Protein AF-X1DL97-F1 (afdb_monomer_lite)

Organism: NCBI:txid412755

pLDDT: mean 76.97, std 14.43, range [38.16, 93.56]

Secondary structure (DSSP, 8-state):
------EEEEBTTS-EEEES-SSTT-BEEEEETTEEEEPPSEEEEBTTSEEEEEEETTEEEEEEES----------S------HHHHHHHHHHHHHHHHHHHHHHHHHHHHHHHHHHHHHHHHHHHHHHSPPPP-----TT-S--------S-TTSPPPHHHHHHHHHHS--

Foldseek 3Di:
DPPQDWDWFAFPVGWIKIWSDQAFFTFIFTDDPHDTAFAQADWTHTPVQKIWGHDDGRGTHHIGHPDPDDDPPPPPPDPPPQDPVNVVVVVVVVVVVVVVVVVVVVVVVVVVVVVVVVVVVVVVVVVVPDPDDDDDPPDPPPPPPPPPPPPVDPPDDDDPVNVVCCVVRVPD

Sequence (172 aa):
VVEVKLEQANLENGTVIEADSFESGNDVFIVSDEEKVPLPVGDYNLEDGRVLVVSEEGVIDSIGEAQEEAPEEEVEQASEFVTVEDFNQAISEIKSLLTSHEEEILKKHETEKAELSATVESLETELADTPAANKINSSPEAKEKNTNMNIISPNRRKSTKDVVYDMIFKNK

Radius of gyration: 44.71 Å; chains: 1; bounding box: 73×62×112 Å

Structure (mmCIF, N/CA/C/O backbone):
data_AF-X1DL97-F1
#
_entry.id   AF-X1DL97-F1
#
loop_
_atom_site.group_PDB
_atom_site.id
_atom_site.type_symbol
_atom_site.label_atom_id
_atom_site.label_alt_id
_atom_site.label_comp_id
_atom_site.label_asym_id
_atom_site.label_entity_id
_atom_site.label_seq_id
_atom_site.pdbx_PDB_ins_code
_atom_site.Cartn_x
_atom_site.Cartn_y
_atom_site.Cartn_z
_atom_site.occupancy
_atom_site.B_iso_or_equiv
_atom_site.auth_seq_id
_atom_site.auth_comp_id
_atom_site.auth_asym_id
_atom_site.auth_atom_id
_atom_site.pdbx_PDB_model_num
ATOM 1 N N . VAL A 1 1 ? -47.971 -3.571 22.407 1.00 39.78 1 VAL A N 1
ATOM 2 C CA . VAL A 1 1 ? -47.256 -2.343 22.010 1.00 39.78 1 VAL A CA 1
ATOM 3 C C . VAL A 1 1 ? -45.962 -2.382 22.780 1.00 39.78 1 VAL A C 1
ATOM 5 O O . VAL A 1 1 ? -46.026 -2.424 24.000 1.00 39.78 1 VAL A O 1
ATOM 8 N N . VAL A 1 2 ? -44.842 -2.575 22.093 1.00 53.34 2 VAL A N 1
ATOM 9 C CA . VAL A 1 2 ? -43.526 -2.527 22.734 1.00 53.34 2 VAL A CA 1
ATOM 10 C C . VAL A 1 2 ? -43.185 -1.044 22.807 1.00 53.34 2 VAL A C 1
ATOM 12 O O . VAL A 1 2 ? -43.131 -0.386 21.773 1.00 53.34 2 VAL A O 1
ATOM 15 N N . GLU A 1 3 ? -43.113 -0.491 24.013 1.00 56.72 3 GLU A N 1
ATOM 16 C CA . GLU A 1 3 ? -42.668 0.885 24.227 1.00 56.72 3 GLU A CA 1
ATOM 17 C C . GLU A 1 3 ? -41.152 0.906 24.024 1.00 56.72 3 GLU A C 1
ATOM 19 O O . GLU A 1 3 ? -40.405 0.487 24.905 1.00 56.72 3 GLU A O 1
ATOM 24 N N . VAL A 1 4 ? -40.711 1.323 22.837 1.00 61.66 4 VAL A N 1
ATOM 25 C CA . VAL A 1 4 ? -39.298 1.614 22.572 1.00 61.66 4 VAL A CA 1
ATOM 26 C C . VAL A 1 4 ? -38.979 2.908 23.315 1.00 61.66 4 VAL A C 1
ATOM 28 O O . VAL A 1 4 ? -39.578 3.951 23.039 1.00 61.66 4 VAL A O 1
ATOM 31 N N . LYS A 1 5 ? -38.121 2.824 24.332 1.00 68.81 5 LYS A N 1
ATOM 32 C CA . LYS A 1 5 ? -37.651 3.984 25.089 1.00 68.81 5 LYS A CA 1
ATOM 33 C C . LYS A 1 5 ? -36.385 4.474 24.411 1.00 68.81 5 LYS A C 1
ATOM 35 O O . LYS A 1 5 ? -35.343 3.878 24.599 1.00 68.81 5 LYS A O 1
ATOM 40 N N . LEU A 1 6 ? -36.519 5.523 23.614 1.00 80.38 6 LEU A N 1
ATOM 41 C CA . LEU A 1 6 ? -35.394 6.146 22.930 1.00 80.38 6 LEU A CA 1
ATOM 42 C C . LEU A 1 6 ? -34.656 7.037 23.928 1.00 80.38 6 LEU A C 1
ATOM 44 O O . LEU A 1 6 ? -35.274 7.897 24.567 1.00 80.38 6 LEU A O 1
ATOM 48 N N . GLU A 1 7 ? -33.359 6.808 24.080 1.00 81.81 7 GLU A N 1
ATOM 49 C CA . GLU A 1 7 ? -32.475 7.635 24.894 1.00 81.81 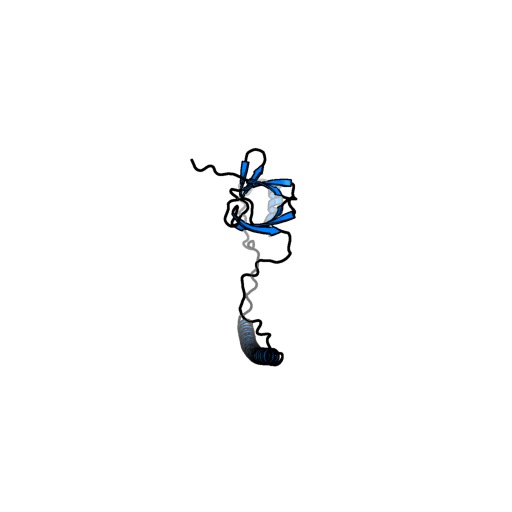7 GLU A CA 1
ATOM 50 C C . GLU A 1 7 ? -31.772 8.654 23.993 1.00 81.81 7 GLU A C 1
ATOM 52 O O . GLU A 1 7 ? -31.312 8.330 22.900 1.00 81.81 7 GLU A O 1
ATOM 57 N N . GLN A 1 8 ? -31.713 9.909 24.442 1.00 88.12 8 GLN A N 1
ATOM 58 C CA . GLN A 1 8 ? -31.053 11.000 23.725 1.00 88.12 8 GLN A CA 1
ATOM 59 C C . GLN A 1 8 ? -29.825 11.460 24.507 1.00 88.12 8 GLN A C 1
ATOM 61 O O . GLN A 1 8 ? -29.913 11.674 25.718 1.00 88.12 8 GLN A O 1
ATOM 66 N N . ALA A 1 9 ? -28.705 11.641 23.810 1.00 88.19 9 ALA A N 1
ATOM 67 C CA . ALA A 1 9 ? -27.461 12.167 24.362 1.00 88.19 9 ALA A CA 1
ATOM 68 C C . ALA A 1 9 ? -26.843 13.199 23.410 1.00 88.19 9 ALA A C 1
ATOM 70 O O . ALA A 1 9 ? -27.141 13.219 22.217 1.00 88.19 9 ALA A O 1
ATOM 71 N N . ASN A 1 10 ? -25.967 14.054 23.931 1.00 88.94 10 ASN A N 1
ATOM 72 C CA . ASN A 1 10 ? -25.213 15.006 23.121 1.00 88.94 10 ASN A CA 1
ATOM 73 C C . ASN A 1 10 ? -23.764 14.545 22.979 1.00 88.94 10 ASN A C 1
ATOM 75 O O . ASN A 1 10 ? -23.142 14.090 23.941 1.00 88.94 10 ASN A O 1
ATOM 79 N N . LEU A 1 11 ? -23.215 14.722 21.784 1.00 89.00 11 LEU A N 1
ATOM 80 C CA . LEU A 1 11 ? -21.786 14.609 21.525 1.00 89.00 11 LEU A CA 1
ATOM 81 C C . LEU A 1 11 ? -21.071 15.929 21.865 1.00 89.00 11 LEU A C 1
ATOM 83 O O . LEU A 1 11 ? -21.659 17.006 21.761 1.00 89.00 11 LEU A O 1
ATOM 87 N N . GLU A 1 12 ? -19.776 15.875 22.190 1.00 84.62 12 GLU A N 1
ATOM 88 C CA . GLU A 1 12 ? -18.946 17.064 22.479 1.00 84.62 12 GLU A CA 1
ATOM 89 C C . GLU A 1 12 ? -18.914 18.076 21.319 1.00 84.62 12 GLU A C 1
ATOM 91 O O . GLU A 1 12 ? -18.713 19.274 21.516 1.00 84.62 12 GLU A O 1
ATOM 96 N N . ASN A 1 13 ? -19.133 17.602 20.091 1.00 80.00 13 ASN A N 1
ATOM 97 C CA . ASN A 1 13 ? -19.215 18.436 18.894 1.00 80.00 13 ASN A CA 1
ATOM 98 C C . ASN A 1 13 ? -20.546 19.217 18.776 1.00 80.00 13 ASN A C 1
ATOM 100 O O . ASN A 1 13 ? -20.728 19.953 17.806 1.00 80.00 13 ASN A O 1
ATOM 104 N N . GLY A 1 14 ? -21.462 19.069 19.742 1.00 81.19 14 GLY A N 1
ATOM 105 C CA . GLY A 1 14 ? -22.770 19.728 19.779 1.00 81.19 14 GLY A CA 1
ATOM 106 C C . GLY A 1 14 ? -23.867 19.021 18.977 1.00 81.19 14 GLY A C 1
ATOM 107 O O . GLY A 1 14 ? -24.936 19.598 18.787 1.00 81.19 14 GLY A O 1
ATOM 108 N N . THR A 1 15 ? -23.618 17.801 18.491 1.00 87.12 15 THR A N 1
ATOM 109 C CA . THR A 1 15 ? -24.604 16.991 17.759 1.00 87.12 15 THR A CA 1
ATOM 110 C C . THR A 1 15 ? -25.474 16.202 18.734 1.00 87.12 15 THR A C 1
ATOM 112 O O . THR A 1 15 ? -24.948 15.549 19.634 1.00 87.12 15 THR A O 1
ATOM 115 N N . VAL A 1 16 ? -26.794 16.224 18.537 1.00 89.38 16 VAL A N 1
ATOM 116 C CA . VAL A 1 16 ? -27.740 15.415 19.318 1.00 89.38 16 VAL A CA 1
ATOM 117 C C . VAL A 1 16 ? -27.866 14.039 18.674 1.00 89.38 16 VAL A C 1
ATOM 119 O O . VAL A 1 16 ? -28.158 13.944 17.479 1.00 89.38 16 VAL A O 1
ATOM 122 N N . ILE A 1 17 ? -27.666 12.985 19.460 1.00 90.12 17 ILE A N 1
ATOM 123 C CA . ILE A 1 17 ? -27.835 11.594 19.043 1.00 90.12 17 ILE A CA 1
ATOM 124 C C . ILE A 1 17 ? -28.973 10.923 19.813 1.00 90.12 17 ILE A C 1
ATOM 126 O O . ILE A 1 17 ? -29.200 11.198 20.990 1.00 90.12 17 ILE A O 1
ATOM 130 N N . GLU A 1 18 ? -29.695 10.042 19.135 1.00 87.56 18 GLU A N 1
ATOM 131 C CA . GLU A 1 18 ? -30.786 9.235 19.671 1.00 87.56 18 GLU A CA 1
ATOM 132 C C . GLU A 1 18 ? -30.498 7.761 19.386 1.00 87.56 18 GLU A C 1
ATOM 134 O O . GLU A 1 18 ? -30.198 7.404 18.245 1.00 87.56 18 GLU A O 1
ATOM 139 N N . ALA A 1 19 ? -30.593 6.920 20.412 1.00 88.75 19 ALA A N 1
ATOM 140 C CA . ALA A 1 19 ? -30.394 5.479 20.309 1.00 88.75 19 ALA A CA 1
ATOM 141 C C . ALA A 1 19 ? -31.499 4.718 21.054 1.00 88.75 19 ALA A C 1
ATOM 143 O O . ALA A 1 19 ? -32.108 5.240 21.994 1.00 88.75 19 ALA A O 1
ATOM 144 N N . ASP A 1 20 ? -31.744 3.470 20.653 1.00 84.50 20 ASP A N 1
ATOM 145 C CA . ASP A 1 20 ? -32.673 2.573 21.361 1.00 84.50 20 ASP A CA 1
ATOM 146 C C . ASP A 1 20 ? -32.185 2.262 22.785 1.00 84.50 20 ASP A C 1
ATOM 148 O O . ASP A 1 20 ? -32.976 2.154 23.721 1.00 84.50 20 ASP A O 1
ATOM 152 N N . SER A 1 21 ? -30.871 2.140 22.951 1.00 81.31 21 SER A N 1
ATOM 153 C CA . SER A 1 21 ? -30.167 2.164 24.228 1.00 81.31 21 SER A CA 1
ATOM 154 C C . SER A 1 21 ? -28.680 2.343 23.935 1.00 81.31 21 SER A C 1
ATOM 156 O O . SER A 1 21 ? -28.177 1.817 22.941 1.00 81.31 21 SER A O 1
ATOM 158 N N . PHE A 1 22 ? -27.962 3.074 24.784 1.00 81.62 22 PHE A N 1
ATOM 159 C CA . PHE A 1 22 ? -26.508 3.202 24.682 1.00 81.62 22 PHE A CA 1
ATOM 160 C C . PHE A 1 22 ? -25.810 1.926 25.185 1.00 81.62 22 PHE A C 1
ATOM 162 O O . PHE A 1 22 ? -2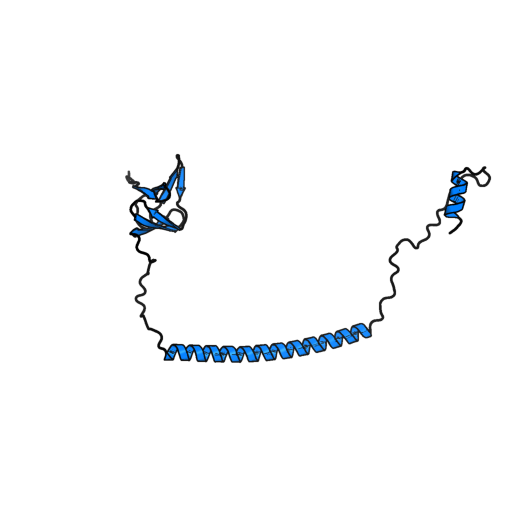5.127 1.929 26.205 1.00 81.62 22 PHE A O 1
ATOM 169 N N . GLU A 1 23 ? -26.010 0.828 24.465 1.00 80.50 23 GLU A N 1
ATOM 170 C CA . GLU A 1 23 ? -25.354 -0.470 24.641 1.00 80.50 23 GLU A CA 1
ATOM 171 C C . GLU A 1 23 ? -24.856 -0.955 23.269 1.00 80.50 23 GLU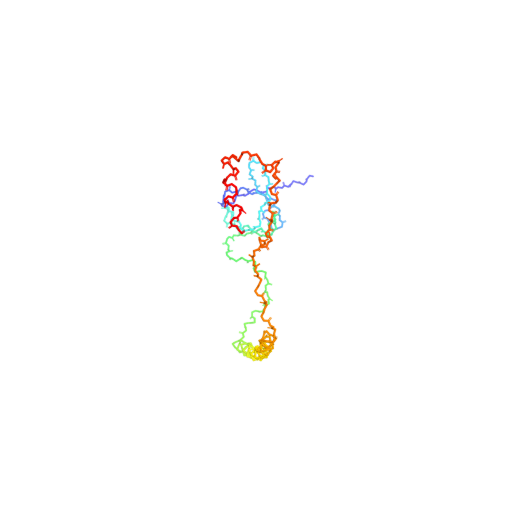 A C 1
ATOM 173 O O . GLU A 1 23 ? -25.313 -0.474 22.228 1.00 80.50 23 GLU A O 1
ATOM 178 N N . SER A 1 24 ? -23.904 -1.890 23.253 1.00 83.56 24 SER A N 1
ATOM 179 C CA . SER A 1 24 ? -23.364 -2.440 22.008 1.00 83.56 24 SER A CA 1
ATOM 180 C C . SER A 1 24 ? -24.434 -3.170 21.188 1.00 83.56 24 SER A C 1
ATOM 182 O O . SER A 1 24 ? -25.294 -3.872 21.720 1.00 83.56 24 SER A O 1
ATOM 184 N N . GLY A 1 25 ? -24.376 -3.009 19.869 1.00 82.88 25 GLY A N 1
ATOM 185 C CA . GLY A 1 25 ? -25.296 -3.598 18.901 1.00 82.88 25 GLY A CA 1
ATOM 186 C C . GLY A 1 25 ? -26.609 -2.839 18.694 1.00 82.88 25 GLY A C 1
ATOM 187 O O . GLY A 1 25 ? -27.449 -3.329 17.941 1.00 82.88 25 GLY A O 1
ATOM 188 N N . ASN A 1 26 ? -26.806 -1.680 19.333 1.00 87.56 26 ASN A N 1
ATOM 189 C CA . ASN A 1 26 ? -28.001 -0.857 19.136 1.00 87.56 26 ASN A CA 1
ATOM 190 C C . ASN A 1 26 ? -27.796 0.233 18.083 1.00 87.56 26 ASN A C 1
ATOM 192 O O . ASN A 1 26 ? -26.693 0.763 17.917 1.00 87.56 26 ASN A O 1
ATOM 196 N N . ASP A 1 27 ? -28.896 0.602 17.428 1.00 88.06 27 ASP A N 1
ATOM 197 C CA . ASP A 1 27 ? -28.885 1.622 16.390 1.00 88.06 27 ASP A CA 1
ATOM 198 C C . ASP A 1 27 ? -28.822 3.039 16.989 1.00 88.06 27 ASP A C 1
ATOM 200 O O . ASP A 1 27 ? -29.527 3.355 17.954 1.00 88.06 27 ASP A O 1
ATOM 204 N N . VAL A 1 28 ? -28.007 3.909 16.389 1.00 89.44 28 VAL A N 1
ATOM 205 C CA . VAL A 1 28 ? -27.784 5.304 16.784 1.00 89.44 28 VAL A CA 1
ATOM 206 C C . VAL A 1 28 ? -27.940 6.260 15.599 1.00 89.44 28 VAL A C 1
ATOM 208 O O . VAL A 1 28 ? -27.375 6.080 14.515 1.00 89.44 28 VAL A O 1
ATOM 211 N N . PHE A 1 29 ? -28.693 7.335 15.829 1.00 91.06 29 PHE A N 1
ATOM 212 C CA . PHE A 1 29 ? -29.043 8.327 14.818 1.00 91.06 29 PHE A CA 1
ATOM 213 C C . PHE A 1 29 ? -28.732 9.741 15.297 1.00 91.06 29 PHE A C 1
ATOM 215 O O . PHE A 1 29 ? -29.021 10.104 16.430 1.00 91.06 29 PHE A O 1
ATOM 222 N N . ILE A 1 30 ? -28.212 10.576 14.405 1.00 90.00 30 ILE A N 1
ATOM 223 C CA . ILE A 1 30 ? -28.132 12.023 14.580 1.00 90.00 30 ILE A CA 1
ATOM 224 C C . ILE A 1 30 ? -29.522 12.625 14.358 1.00 90.00 30 ILE A C 1
ATOM 226 O O . ILE A 1 30 ? -30.145 12.380 13.321 1.00 90.00 30 ILE A O 1
ATOM 230 N N . VAL A 1 31 ? -29.977 13.454 15.297 1.00 88.38 31 VAL A N 1
ATOM 231 C CA . VAL A 1 31 ? -31.212 14.239 15.185 1.00 88.38 31 VAL A CA 1
ATOM 232 C C . VAL A 1 31 ? -30.841 15.688 14.873 1.00 88.38 31 VAL A C 1
ATOM 234 O O . VAL A 1 31 ? -30.214 16.372 15.681 1.00 88.38 31 VAL A O 1
ATOM 237 N N . SER A 1 32 ? -31.204 16.179 13.688 1.00 84.25 32 SER A N 1
ATOM 238 C CA . SER A 1 32 ? -30.992 17.582 13.295 1.00 84.25 32 SER A CA 1
ATOM 239 C C . SER A 1 32 ? -32.203 18.117 12.538 1.00 84.25 32 SER A C 1
ATOM 241 O O . SER A 1 32 ? -32.635 17.504 11.567 1.00 84.25 32 SER A O 1
ATOM 243 N N . ASP A 1 33 ? -32.744 19.245 13.014 1.00 72.62 33 ASP A N 1
ATOM 244 C CA . ASP A 1 33 ? -33.862 20.060 12.495 1.00 72.62 33 ASP A CA 1
ATOM 245 C C . ASP A 1 33 ? -35.220 19.381 12.204 1.00 72.62 33 ASP A C 1
ATOM 247 O O . ASP A 1 33 ? -36.219 20.086 12.269 1.00 72.62 33 ASP A O 1
ATOM 251 N N . GLU A 1 34 ? -35.276 18.071 11.927 1.00 68.50 34 GLU A N 1
ATOM 252 C CA . GLU A 1 34 ? -36.437 17.151 11.836 1.00 68.50 34 GLU A CA 1
ATOM 253 C C . GLU A 1 34 ? -36.058 15.810 11.145 1.00 68.50 34 GLU A C 1
ATOM 255 O O . GLU A 1 34 ? -36.901 14.919 11.005 1.00 68.50 34 GLU A O 1
ATOM 260 N N . GLU A 1 35 ? -34.796 15.628 10.729 1.00 79.12 35 GLU A N 1
ATOM 261 C CA . GLU A 1 35 ? -34.297 14.424 10.053 1.00 79.12 35 GLU A CA 1
ATOM 262 C C . GLU A 1 35 ? -33.482 13.529 11.002 1.00 79.12 35 GLU A C 1
ATOM 264 O O . GLU A 1 35 ? -32.750 14.013 11.871 1.00 79.12 35 GLU A O 1
ATOM 269 N N . LYS A 1 36 ? -33.613 12.206 10.819 1.00 86.06 36 LYS A N 1
ATOM 270 C CA . LYS A 1 36 ? -32.802 11.185 11.496 1.00 86.06 36 LYS A CA 1
ATOM 271 C C . LYS A 1 36 ? -31.804 10.604 10.503 1.00 86.06 36 LYS A C 1
ATOM 273 O O . LYS A 1 36 ? -32.216 9.996 9.514 1.00 86.06 36 LYS A O 1
ATOM 278 N N . VAL A 1 37 ? -30.515 10.786 10.769 1.00 89.25 37 VAL A N 1
ATOM 279 C CA . VAL A 1 37 ? -29.419 10.291 9.918 1.00 89.25 37 VAL A CA 1
ATOM 280 C C . VAL A 1 37 ? -28.598 9.278 10.717 1.00 89.25 37 VAL A C 1
ATOM 282 O O . VAL A 1 37 ? -28.249 9.593 11.851 1.00 89.25 37 VAL A O 1
ATOM 285 N N . PRO A 1 38 ? -28.286 8.078 10.194 1.00 91.06 38 PRO A N 1
ATOM 286 C CA . PRO A 1 38 ? -27.433 7.127 10.908 1.00 91.06 38 PRO A CA 1
ATOM 287 C C . PRO A 1 38 ? -26.054 7.739 11.180 1.00 91.06 38 PRO A C 1
ATOM 289 O O . PRO A 1 38 ? -25.499 8.447 10.332 1.00 91.06 38 PRO A O 1
ATOM 292 N N . LEU A 1 39 ? -25.518 7.494 12.375 1.00 89.81 39 LEU A N 1
ATOM 293 C CA . LEU A 1 39 ? -24.195 7.991 12.752 1.00 89.81 39 LEU A CA 1
ATOM 294 C C . LEU A 1 39 ? -23.115 7.299 11.887 1.00 89.81 39 LEU A C 1
ATOM 296 O O . LEU A 1 39 ? -23.167 6.079 11.729 1.00 89.81 39 LEU A O 1
ATOM 300 N N . PRO A 1 40 ? -22.145 8.027 11.302 1.00 90.19 40 PRO A N 1
ATOM 301 C CA . PRO A 1 40 ? -21.066 7.402 10.539 1.00 90.19 40 PRO A CA 1
ATOM 302 C C . PRO A 1 40 ? -20.182 6.517 11.425 1.00 90.19 40 PRO A C 1
ATOM 304 O O . PRO A 1 40 ? -20.175 6.660 12.643 1.00 90.19 40 PRO A O 1
ATOM 307 N N . VAL A 1 41 ? -19.380 5.653 10.801 1.00 90.31 41 VAL A N 1
ATOM 308 C CA . VAL A 1 41 ? -18.357 4.870 11.510 1.00 90.31 41 VAL A CA 1
ATOM 309 C C . VAL A 1 41 ? -17.257 5.771 12.079 1.00 90.31 41 VAL A C 1
ATOM 311 O O . VAL A 1 41 ? -16.770 6.680 11.395 1.00 90.31 41 VAL A O 1
ATOM 314 N N . GLY A 1 42 ? -16.851 5.510 13.319 1.00 88.69 42 GLY A N 1
ATOM 315 C CA . GLY A 1 42 ? -15.829 6.284 14.021 1.00 88.69 42 GLY A CA 1
ATOM 316 C C . GLY A 1 42 ? -16.033 6.348 15.533 1.00 88.69 42 GLY A C 1
ATOM 317 O O . GLY A 1 42 ? -16.974 5.771 16.076 1.00 88.69 42 GLY A O 1
ATOM 318 N N . ASP A 1 43 ? -15.144 7.091 16.188 1.00 86.81 43 ASP A N 1
ATOM 319 C CA . ASP A 1 43 ? -15.134 7.282 17.638 1.00 86.81 43 ASP A CA 1
ATOM 320 C C . ASP A 1 43 ? -15.658 8.682 17.977 1.00 86.81 43 ASP A C 1
ATOM 322 O O . ASP A 1 43 ? -15.152 9.694 17.477 1.00 86.81 43 ASP A O 1
ATOM 326 N N . TYR A 1 44 ? -16.671 8.752 18.837 1.00 87.50 44 TYR A N 1
ATOM 327 C CA . TYR A 1 44 ? -17.346 9.989 19.209 1.00 87.50 44 TYR A CA 1
ATOM 328 C C . TYR A 1 44 ? -17.356 10.174 20.722 1.00 87.50 44 TYR A C 1
ATOM 330 O O . TYR A 1 44 ? -17.801 9.305 21.464 1.00 87.50 44 TYR A O 1
ATOM 338 N N . ASN A 1 45 ? -16.925 11.342 21.193 1.00 88.38 45 ASN A N 1
ATOM 339 C CA . ASN A 1 45 ? -17.018 11.690 22.607 1.00 88.38 45 ASN A CA 1
ATOM 340 C C . ASN A 1 45 ? -18.412 12.237 22.932 1.00 88.38 45 ASN A C 1
ATOM 342 O O . ASN A 1 45 ? -18.886 13.171 22.276 1.00 88.38 45 ASN A O 1
ATOM 346 N N . LEU A 1 46 ? -19.044 11.690 23.963 1.00 87.81 46 LEU A N 1
ATOM 347 C CA . LEU A 1 46 ? -20.270 12.205 24.562 1.00 87.81 46 LEU A CA 1
ATOM 348 C C . LEU A 1 46 ? -19.948 13.332 25.549 1.00 87.81 46 LEU A C 1
ATOM 350 O O . LEU A 1 46 ? -18.900 13.331 26.192 1.00 87.81 46 LEU A O 1
ATOM 354 N N . GLU A 1 47 ? -20.899 14.246 25.739 1.00 83.44 47 GLU A N 1
ATOM 355 C CA . GLU A 1 47 ? -20.827 15.324 26.741 1.00 83.44 47 GLU A CA 1
ATOM 356 C C . GLU A 1 47 ? -20.647 14.784 28.177 1.00 83.44 47 GLU A C 1
ATOM 358 O O . GLU A 1 47 ? -20.043 15.438 29.026 1.00 83.44 47 GLU A O 1
ATOM 363 N N . ASP A 1 48 ? -21.088 13.548 28.426 1.00 77.94 48 ASP A N 1
ATOM 364 C CA . ASP A 1 48 ? -20.925 12.842 29.701 1.00 77.94 48 ASP A CA 1
ATOM 365 C C . ASP A 1 48 ? -19.493 12.310 29.944 1.00 77.94 48 ASP A C 1
ATOM 367 O O . ASP A 1 48 ? -19.238 11.673 30.969 1.00 77.94 48 ASP A O 1
ATOM 371 N N . GLY A 1 49 ? -18.547 12.545 29.024 1.00 76.75 49 GLY A N 1
ATOM 372 C CA . GLY A 1 49 ? -17.146 12.109 29.134 1.00 76.75 49 GLY A CA 1
ATOM 373 C C . GLY A 1 49 ? -16.894 10.645 28.746 1.00 76.75 49 GLY A C 1
ATOM 374 O O . GLY A 1 49 ? -15.830 10.096 29.042 1.00 76.75 49 GLY A O 1
ATOM 375 N N . ARG A 1 50 ? -17.872 10.001 28.097 1.00 84.31 50 ARG A N 1
ATOM 376 C CA . ARG A 1 50 ? -17.775 8.637 27.550 1.00 84.31 50 ARG A CA 1
ATOM 377 C C . ARG A 1 50 ? -17.458 8.670 26.056 1.00 84.31 50 ARG A C 1
ATOM 379 O O . ARG A 1 50 ? -17.903 9.578 25.363 1.00 84.31 50 ARG A O 1
ATOM 386 N N . VAL A 1 51 ? -16.738 7.675 25.556 1.00 85.12 51 VAL A N 1
ATOM 387 C CA . VAL A 1 51 ? -16.453 7.474 24.131 1.00 85.12 51 VAL A CA 1
ATOM 388 C C . VAL A 1 51 ? -17.406 6.413 23.587 1.00 85.12 51 VAL A C 1
ATOM 390 O O . VAL A 1 51 ? -17.551 5.342 24.177 1.00 85.12 51 VAL A O 1
ATOM 393 N N . LEU A 1 52 ? -18.066 6.729 22.479 1.00 85.06 52 LEU A N 1
ATOM 394 C CA . LEU A 1 52 ? -18.941 5.846 21.720 1.00 85.06 52 LEU A CA 1
ATOM 395 C C . LEU A 1 52 ? -18.248 5.470 20.413 1.00 85.06 52 LEU A C 1
ATOM 397 O O . LEU A 1 52 ? -17.901 6.341 19.618 1.00 85.06 52 LEU A O 1
ATOM 401 N N . VAL A 1 53 ? -18.048 4.172 20.215 1.00 86.12 53 VAL A N 1
ATOM 402 C CA . VAL A 1 53 ? -17.387 3.596 19.039 1.00 86.12 53 VAL A CA 1
ATOM 403 C C . VAL A 1 53 ? -18.457 3.040 18.106 1.00 86.12 53 VAL A C 1
ATOM 405 O O . VAL A 1 53 ? -19.346 2.319 18.560 1.00 86.12 53 VAL A O 1
ATOM 408 N N . VAL A 1 54 ? -18.387 3.368 16.816 1.00 87.69 54 VAL A N 1
ATOM 409 C CA . VAL A 1 54 ? -19.339 2.933 15.777 1.00 87.69 54 VAL A CA 1
ATOM 410 C C . VAL A 1 54 ? -18.594 2.122 14.719 1.00 87.69 54 VAL A C 1
ATOM 412 O O . VAL A 1 54 ? -17.769 2.679 13.988 1.00 87.69 54 VAL A O 1
ATOM 415 N N . SER A 1 55 ? -18.881 0.820 14.624 1.00 84.62 55 SER A N 1
ATOM 416 C CA . SER A 1 55 ? -18.222 -0.105 13.685 1.00 84.62 55 SER A CA 1
ATOM 417 C C . SER A 1 55 ? -18.996 -0.301 12.375 1.00 84.62 55 SER A C 1
ATOM 419 O O . SER A 1 55 ? -18.382 -0.433 11.314 1.00 84.62 55 SER A O 1
ATOM 421 N N . GLU A 1 56 ? -20.328 -0.245 12.417 1.00 85.69 56 GLU A N 1
ATOM 422 C CA . GLU A 1 56 ? -21.225 -0.288 11.255 1.00 85.69 56 GLU A CA 1
ATOM 423 C C . GLU A 1 56 ? -22.073 0.994 11.216 1.00 85.69 56 GLU A C 1
ATOM 425 O O . GLU A 1 56 ? -22.380 1.556 12.262 1.00 85.69 56 GLU A O 1
ATOM 430 N N . GLU A 1 57 ? -22.403 1.514 10.026 1.00 85.56 57 GLU A N 1
ATOM 431 C CA . GLU A 1 57 ? -23.124 2.791 9.886 1.00 85.56 57 GLU A CA 1
ATOM 432 C C . GLU A 1 57 ? -24.423 2.785 10.705 1.00 85.56 57 GLU A C 1
ATOM 434 O O . GLU A 1 57 ? -25.375 2.073 10.390 1.00 85.56 57 GLU A O 1
ATOM 439 N N . GLY A 1 58 ? -24.461 3.614 11.747 1.00 85.62 58 GLY A N 1
ATOM 440 C CA . GLY A 1 58 ? -25.578 3.709 12.670 1.00 85.62 58 GLY A CA 1
ATOM 441 C C . GLY A 1 58 ? -25.650 2.615 13.733 1.00 85.62 58 GLY A C 1
ATOM 442 O O . GLY A 1 58 ? -26.684 2.569 14.375 1.00 85.62 58 GLY A O 1
ATOM 443 N N . VAL A 1 59 ? -24.625 1.784 13.968 1.00 87.25 59 VAL A N 1
ATOM 444 C CA . VAL A 1 59 ? -24.621 0.719 14.999 1.00 87.25 59 VAL A CA 1
ATOM 445 C C . VAL A 1 59 ? -23.487 0.927 16.007 1.00 87.25 59 VAL A C 1
ATOM 447 O O . VAL A 1 59 ? -22.314 1.020 15.640 1.00 87.25 59 VAL A O 1
ATOM 450 N N . ILE A 1 60 ? -23.828 0.969 17.296 1.00 88.88 60 ILE A N 1
ATOM 451 C CA . ILE A 1 60 ? -22.856 1.120 18.389 1.00 88.88 60 ILE A CA 1
ATOM 452 C C . ILE A 1 60 ? -22.047 -0.173 18.546 1.00 88.88 60 ILE A C 1
ATOM 454 O O . ILE A 1 60 ? -22.613 -1.238 18.761 1.00 88.88 60 ILE A O 1
ATOM 458 N N . ASP A 1 61 ? -20.723 -0.083 18.519 1.00 86.44 61 ASP A N 1
ATOM 459 C CA . ASP A 1 61 ? -19.816 -1.200 18.802 1.00 86.44 61 ASP A CA 1
ATOM 460 C C . ASP A 1 61 ? -19.566 -1.348 20.310 1.00 86.44 61 ASP A C 1
ATOM 462 O O . ASP A 1 61 ? -19.688 -2.432 20.877 1.00 86.44 61 ASP A O 1
ATOM 466 N N . SER A 1 62 ? -19.272 -0.231 20.986 1.00 80.81 62 SER A N 1
ATOM 467 C CA . SER A 1 62 ? -19.008 -0.171 22.427 1.00 80.81 62 SER A CA 1
ATOM 468 C C . SER A 1 62 ? -19.169 1.256 22.968 1.00 80.81 62 SER A C 1
ATOM 470 O O . SER A 1 62 ? -19.014 2.233 22.231 1.00 80.81 62 SER A O 1
ATOM 472 N N . ILE A 1 63 ? -19.466 1.383 24.266 1.00 80.31 63 ILE A N 1
ATOM 473 C CA . ILE A 1 63 ? -19.506 2.658 24.992 1.00 80.31 63 ILE A CA 1
ATOM 474 C C . ILE A 1 63 ? -18.764 2.533 26.330 1.00 80.31 63 ILE A C 1
ATOM 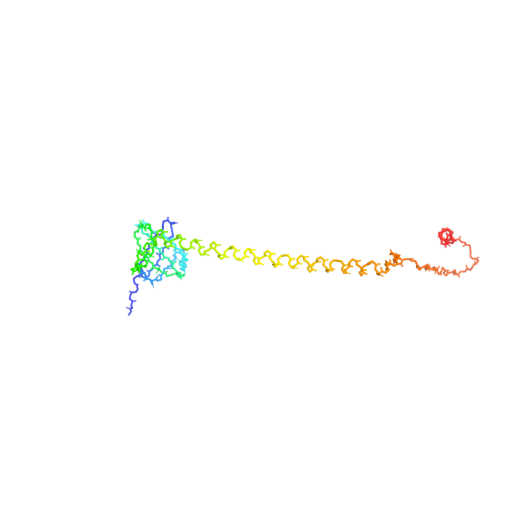476 O O . ILE A 1 63 ? -19.035 1.627 27.119 1.00 80.31 63 ILE A O 1
ATOM 480 N N . GLY A 1 64 ? -17.831 3.445 26.610 1.00 75.88 64 GLY A N 1
ATOM 481 C CA . GLY A 1 64 ? -17.002 3.405 27.824 1.00 75.88 64 GLY A CA 1
ATOM 482 C C . GLY A 1 64 ? -16.524 4.785 28.270 1.00 75.88 64 GLY A C 1
ATOM 483 O O . GLY A 1 64 ? -16.574 5.736 27.501 1.00 75.88 64 GLY A O 1
ATOM 484 N N . GLU A 1 65 ? -16.095 4.932 29.527 1.00 56.53 65 GLU A N 1
ATOM 485 C CA . GLU A 1 65 ? -15.374 6.141 29.964 1.00 56.53 65 GLU A CA 1
ATOM 486 C C . GLU A 1 65 ? -14.059 6.257 29.189 1.00 56.53 65 GLU A C 1
ATOM 488 O O . GLU A 1 65 ? -13.507 5.232 28.797 1.00 56.53 65 GLU A O 1
ATOM 493 N N . ALA A 1 66 ? -13.579 7.484 28.952 1.00 50.34 66 ALA A N 1
ATOM 494 C CA . ALA A 1 66 ? -12.316 7.749 28.266 1.00 50.34 66 ALA A CA 1
ATOM 495 C C . ALA A 1 66 ? -11.128 7.098 28.998 1.00 50.34 66 ALA A C 1
ATOM 497 O O . ALA A 1 66 ? -10.414 7.724 29.784 1.00 50.34 66 ALA A O 1
ATOM 498 N N . GLN A 1 67 ? -10.927 5.822 28.713 1.00 39.19 67 GLN A N 1
ATOM 499 C CA . GLN A 1 67 ? -9.714 5.081 28.923 1.00 39.19 67 GLN A CA 1
ATOM 500 C C . GLN A 1 67 ? -9.208 4.785 27.513 1.00 39.19 67 GLN A C 1
ATOM 502 O O . GLN A 1 67 ? -9.837 4.082 26.730 1.00 39.19 67 GLN A O 1
ATOM 507 N N . GLU A 1 68 ? -8.125 5.472 27.165 1.00 46.25 68 GLU A N 1
ATOM 508 C CA . GLU A 1 68 ? -7.221 5.100 26.082 1.00 46.25 68 GLU A CA 1
ATOM 509 C C . GLU A 1 68 ? -7.040 3.566 26.072 1.00 46.25 68 GLU A C 1
ATOM 511 O O . GLU A 1 68 ? -6.859 3.001 27.146 1.00 46.25 68 GLU A O 1
ATOM 516 N N . GLU A 1 69 ? -7.085 2.949 24.880 1.00 39.53 69 GLU A N 1
ATOM 517 C CA . GLU A 1 69 ? -7.086 1.495 24.566 1.00 39.53 69 GLU A CA 1
ATOM 518 C C . GLU A 1 69 ? -8.496 0.937 24.284 1.00 39.53 69 GLU A C 1
ATOM 520 O O . GLU A 1 69 ? -9.309 0.713 25.169 1.00 39.53 69 GLU A O 1
ATOM 525 N N . ALA A 1 70 ? -8.911 0.884 23.011 1.00 40.66 70 ALA A N 1
ATOM 526 C CA . ALA A 1 70 ? -8.741 -0.280 22.127 1.00 40.66 70 ALA A CA 1
ATOM 527 C C . ALA A 1 70 ? -9.298 -1.581 22.745 1.00 40.66 70 ALA A C 1
ATOM 529 O O . ALA A 1 70 ? -8.885 -1.945 23.843 1.00 40.66 70 ALA A O 1
ATOM 530 N N . PRO A 1 71 ? -10.177 -2.334 22.053 1.00 42.59 71 PRO A N 1
ATOM 531 C CA . PRO A 1 71 ? -10.548 -3.654 22.525 1.00 42.59 71 PRO A CA 1
ATOM 532 C C . PRO A 1 71 ? -9.314 -4.556 22.404 1.00 42.59 71 PRO A C 1
ATOM 534 O O . PRO A 1 71 ? -9.001 -5.085 21.338 1.00 42.59 71 PRO A O 1
ATOM 537 N N . GLU A 1 72 ? -8.606 -4.733 23.518 1.00 38.16 72 GLU A N 1
ATOM 538 C CA . GLU A 1 72 ? -7.967 -6.003 23.832 1.00 38.16 72 GLU A CA 1
ATOM 539 C C . GLU A 1 72 ? -9.091 -7.045 23.927 1.00 38.16 72 GLU A C 1
ATOM 541 O O . GLU A 1 72 ? -9.617 -7.352 24.998 1.00 38.16 72 GLU A O 1
ATOM 546 N N . GLU A 1 73 ? -9.490 -7.587 22.773 1.00 42.16 73 GLU A N 1
ATOM 547 C CA . GLU A 1 73 ? -9.921 -8.979 22.717 1.00 42.16 73 GLU A CA 1
ATOM 548 C C . GLU A 1 73 ? -8.822 -9.794 23.397 1.00 42.16 73 GLU A C 1
ATOM 550 O O . GLU A 1 73 ? -7.736 -9.946 22.854 1.00 42.16 73 GLU A O 1
ATOM 555 N N . GLU A 1 74 ? -9.070 -10.226 24.627 1.00 40.16 74 GLU A N 1
ATOM 556 C CA . GLU A 1 74 ? -8.824 -11.579 25.122 1.00 40.16 74 GLU A CA 1
ATOM 557 C C . GLU A 1 74 ? -7.791 -12.415 24.324 1.00 40.16 74 GLU A C 1
ATOM 559 O O . GLU A 1 74 ? -8.081 -13.495 23.813 1.00 40.16 74 GLU A O 1
ATOM 564 N N . VAL A 1 75 ? -6.537 -11.958 24.256 1.00 41.22 75 VAL A N 1
ATOM 565 C CA . VAL A 1 75 ? -5.400 -12.805 23.886 1.00 41.22 75 VAL A CA 1
ATOM 566 C C . VAL A 1 75 ? -4.769 -13.311 25.179 1.00 41.22 75 VAL A C 1
ATOM 568 O O . VAL A 1 75 ? -3.637 -12.989 25.530 1.00 41.22 75 VAL A O 1
ATOM 571 N N . GLU A 1 76 ? -5.477 -14.215 25.861 1.00 42.81 76 GLU A N 1
ATOM 572 C CA . GLU A 1 76 ? -4.833 -15.282 26.642 1.00 42.81 76 GLU A CA 1
ATOM 573 C C . GLU A 1 76 ? -4.094 -16.266 25.699 1.00 42.81 76 GLU A C 1
ATOM 575 O O . GLU A 1 76 ? -4.221 -17.486 25.791 1.00 42.81 76 GLU A O 1
ATOM 580 N N . GLN A 1 77 ? -3.287 -15.763 24.764 1.00 46.03 77 GLN A N 1
ATOM 581 C CA . GLN A 1 77 ? -2.231 -16.549 24.139 1.00 46.03 77 GLN A CA 1
ATOM 582 C C . GLN A 1 77 ? -0.923 -15.968 24.624 1.00 46.03 77 GLN A C 1
ATOM 584 O O . GLN A 1 77 ? -0.456 -14.956 24.120 1.00 46.03 77 GLN A O 1
ATOM 589 N N . ALA A 1 78 ? -0.408 -16.619 25.667 1.00 46.88 78 ALA A N 1
ATOM 590 C CA . ALA A 1 78 ? 0.999 -16.719 26.003 1.00 46.88 78 ALA A CA 1
ATOM 591 C C . ALA A 1 78 ? 1.855 -15.570 25.456 1.00 46.88 78 ALA A C 1
ATOM 593 O O . ALA A 1 78 ? 2.285 -15.587 24.303 1.00 46.88 78 ALA A O 1
ATOM 594 N N . SER A 1 79 ? 2.196 -14.625 26.327 1.00 50.31 79 SER A N 1
ATOM 595 C CA . SER A 1 79 ? 3.409 -13.828 26.181 1.00 50.31 79 SER A CA 1
ATOM 596 C C . SER A 1 79 ? 4.629 -14.755 26.267 1.00 50.31 79 SER A C 1
ATOM 598 O O . SER A 1 79 ? 5.393 -14.774 27.231 1.00 50.31 79 SER A O 1
ATOM 600 N N . GLU A 1 80 ? 4.801 -15.579 25.239 1.00 60.62 80 GLU A N 1
ATOM 601 C CA . GLU A 1 80 ? 6.017 -16.301 24.935 1.00 60.62 80 GLU A CA 1
ATOM 602 C C . GLU A 1 80 ? 6.959 -15.248 24.357 1.00 60.62 80 GLU A C 1
ATOM 604 O O . GLU A 1 80 ? 7.049 -15.017 23.153 1.00 60.62 80 GLU A O 1
ATOM 609 N N . PHE A 1 81 ? 7.568 -14.480 25.263 1.00 65.81 81 PHE A N 1
ATOM 610 C CA . PHE A 1 81 ? 8.599 -13.521 24.910 1.00 65.81 81 PHE A CA 1
ATOM 611 C C . PHE A 1 81 ? 9.664 -14.262 24.100 1.00 65.81 81 PHE A C 1
ATOM 613 O O . PHE A 1 81 ? 10.358 -15.128 24.633 1.00 65.81 81 PHE A O 1
ATOM 620 N N . VAL A 1 82 ? 9.773 -13.923 22.813 1.00 73.50 82 VAL A N 1
ATOM 621 C CA . VAL A 1 82 ? 10.804 -14.447 21.913 1.00 73.50 82 VAL A CA 1
ATOM 622 C C . VAL A 1 82 ? 12.155 -14.221 22.580 1.00 73.50 82 VAL A C 1
ATOM 624 O O . VAL A 1 82 ? 12.510 -13.084 22.915 1.00 73.50 82 VAL A O 1
ATOM 627 N N . THR A 1 83 ? 12.897 -15.299 22.828 1.00 82.56 83 THR A N 1
ATOM 628 C CA . THR A 1 83 ? 14.192 -15.168 23.491 1.00 82.56 83 THR A CA 1
ATOM 629 C C . THR A 1 83 ? 15.185 -14.485 22.550 1.00 82.56 83 THR A C 1
ATOM 631 O O . THR A 1 83 ? 15.045 -14.505 21.326 1.00 82.56 83 THR A O 1
ATOM 634 N N . VAL A 1 84 ? 16.229 -13.870 23.110 1.00 84.06 84 VAL A N 1
ATOM 635 C CA . VAL A 1 84 ? 17.304 -13.263 22.303 1.00 84.06 84 VAL A CA 1
ATOM 636 C C . VAL A 1 84 ? 17.937 -14.297 21.359 1.00 84.06 84 VAL A C 1
ATOM 638 O O . VAL A 1 84 ? 18.372 -13.945 20.263 1.00 84.06 84 VAL A O 1
ATOM 641 N N . GLU A 1 85 ? 17.951 -15.570 21.753 1.00 84.12 85 GLU A N 1
ATOM 642 C CA . GLU A 1 85 ? 18.433 -16.684 20.936 1.00 84.12 85 GLU A CA 1
ATOM 643 C C . GLU A 1 85 ? 17.541 -16.906 19.704 1.00 84.12 85 GLU A C 1
ATOM 645 O O . GLU A 1 85 ? 18.045 -16.925 18.580 1.00 84.12 85 GLU A O 1
ATOM 650 N N . ASP A 1 86 ? 16.220 -16.968 19.895 1.00 85.12 86 ASP A N 1
ATOM 651 C CA . ASP A 1 86 ? 15.242 -17.169 18.815 1.00 85.12 86 ASP A CA 1
ATOM 652 C C . ASP A 1 86 ? 15.257 -16.001 17.818 1.00 85.12 86 ASP A C 1
ATOM 654 O O . ASP A 1 86 ? 15.217 -16.192 16.599 1.00 85.12 86 ASP A O 1
ATOM 658 N N . PHE A 1 87 ? 15.405 -14.773 18.323 1.00 88.06 87 PHE A N 1
ATOM 659 C CA . PHE A 1 87 ? 15.528 -13.580 17.487 1.00 88.06 87 PHE A CA 1
ATOM 660 C C . PHE A 1 87 ? 16.818 -13.590 16.651 1.00 88.06 87 PHE A C 1
ATOM 662 O O . PHE A 1 87 ? 16.802 -13.277 15.457 1.00 88.06 87 PHE A O 1
ATOM 669 N N . ASN A 1 88 ? 17.944 -13.994 17.246 1.00 89.69 88 ASN A N 1
ATOM 670 C CA . ASN A 1 88 ? 19.209 -14.122 16.522 1.00 89.69 88 ASN A CA 1
ATOM 671 C C . ASN A 1 88 ? 19.161 -15.240 15.473 1.00 89.69 88 ASN A C 1
ATOM 673 O O . ASN A 1 88 ? 19.715 -15.072 14.380 1.00 89.69 88 ASN A O 1
ATOM 677 N N . GLN A 1 89 ? 18.477 -16.346 15.770 1.00 91.44 89 GLN A N 1
ATOM 678 C CA . GLN A 1 89 ? 18.265 -17.428 14.816 1.00 91.44 89 GLN A CA 1
ATOM 679 C C . GLN A 1 89 ? 17.444 -16.942 13.614 1.00 91.44 89 GLN A C 1
ATOM 681 O O . GLN A 1 89 ? 17.899 -17.105 12.477 1.00 91.44 89 GLN A O 1
ATOM 686 N N . ALA A 1 90 ? 16.332 -16.239 13.851 1.00 90.38 90 ALA A N 1
ATOM 687 C CA . ALA A 1 90 ? 15.513 -15.645 12.794 1.00 90.38 90 ALA A CA 1
ATOM 688 C C . ALA A 1 90 ? 16.309 -14.652 11.923 1.00 90.38 90 ALA A C 1
ATOM 690 O O . ALA A 1 90 ? 16.248 -14.701 10.694 1.00 90.38 90 ALA A O 1
ATOM 691 N N . ILE A 1 91 ? 17.134 -13.793 12.534 1.00 91.69 91 ILE A N 1
ATOM 692 C CA . ILE A 1 91 ? 18.010 -12.872 11.790 1.00 91.69 91 ILE A CA 1
ATOM 693 C C . ILE A 1 91 ? 19.019 -13.630 10.922 1.00 91.69 91 ILE A C 1
ATOM 695 O O . ILE A 1 91 ? 19.307 -13.203 9.801 1.00 91.69 91 ILE A O 1
ATOM 699 N N . SER A 1 92 ? 19.596 -14.720 11.430 1.00 91.94 92 SER A N 1
ATOM 700 C CA . SER A 1 92 ? 20.569 -15.513 10.673 1.00 91.94 92 SER A CA 1
ATOM 701 C C . SER A 1 92 ? 19.935 -16.168 9.444 1.00 91.94 92 SER A C 1
ATOM 703 O O . SER A 1 92 ? 20.528 -16.152 8.362 1.00 91.94 92 SER A O 1
ATOM 705 N N . GLU A 1 93 ? 18.701 -16.652 9.583 1.00 92.94 93 GLU A N 1
ATOM 706 C CA . GLU A 1 93 ? 17.955 -17.285 8.503 1.00 92.94 93 GLU A CA 1
ATOM 707 C C . GLU A 1 93 ? 17.590 -16.259 7.426 1.00 92.94 93 GLU A C 1
ATOM 709 O O . GLU A 1 93 ? 17.923 -16.459 6.254 1.00 92.94 93 GLU A O 1
ATOM 714 N N . ILE A 1 94 ? 17.051 -15.099 7.828 1.00 93.56 94 ILE A N 1
ATOM 715 C CA . ILE A 1 94 ? 16.749 -13.976 6.924 1.00 93.56 94 ILE A CA 1
ATOM 716 C C . ILE A 1 94 ? 18.006 -13.525 6.172 1.00 93.56 94 ILE A C 1
ATOM 718 O O . ILE A 1 94 ? 17.956 -13.305 4.961 1.00 93.56 94 ILE A O 1
ATOM 722 N N . LYS A 1 95 ? 19.153 -13.421 6.856 1.00 93.31 95 LYS A N 1
ATOM 723 C CA . LYS A 1 95 ? 20.427 -13.071 6.209 1.00 93.31 95 LYS A CA 1
ATOM 724 C C . LYS A 1 95 ? 20.843 -14.107 5.170 1.00 93.31 95 LYS A C 1
ATOM 726 O O . LYS A 1 95 ? 21.263 -13.712 4.087 1.00 93.31 95 LYS A O 1
ATOM 731 N N . SER A 1 96 ? 20.706 -15.400 5.466 1.00 93.44 96 SER A N 1
ATOM 732 C CA . SER A 1 96 ? 21.073 -16.456 4.514 1.00 93.44 96 SER A CA 1
ATOM 733 C C . SER A 1 96 ? 20.186 -16.432 3.262 1.00 93.44 96 SER A C 1
ATOM 735 O O . SER A 1 96 ? 20.699 -16.477 2.140 1.00 93.44 96 SER A O 1
ATOM 737 N N . LEU A 1 97 ? 18.874 -16.238 3.439 1.00 93.12 97 LEU A N 1
ATOM 738 C CA . LEU A 1 97 ? 17.926 -16.077 2.339 1.00 93.12 97 LEU A CA 1
ATOM 739 C C . LEU A 1 97 ? 18.261 -14.848 1.492 1.00 93.12 97 LEU A C 1
ATOM 741 O O . LEU A 1 97 ? 18.340 -14.963 0.269 1.00 93.12 97 LEU A O 1
ATOM 745 N N . LEU A 1 98 ? 18.547 -13.706 2.124 1.00 92.50 98 LEU A N 1
ATOM 746 C CA . LEU A 1 98 ? 18.907 -12.480 1.414 1.00 92.50 98 LEU A CA 1
ATOM 747 C C . LEU A 1 98 ? 20.179 -12.660 0.577 1.00 92.50 98 LEU A C 1
ATOM 749 O O . LEU A 1 98 ? 20.176 -12.313 -0.600 1.00 92.50 98 LEU A O 1
ATOM 753 N N . THR A 1 99 ? 21.225 -13.275 1.141 1.00 92.31 99 THR A N 1
ATOM 754 C CA . THR A 1 99 ? 22.464 -13.550 0.393 1.00 92.31 99 THR A CA 1
ATOM 755 C C . THR A 1 99 ? 22.237 -14.501 -0.781 1.00 92.31 99 THR A C 1
ATOM 757 O O . THR A 1 99 ? 22.754 -14.267 -1.869 1.00 92.31 99 THR A O 1
ATOM 760 N N . SER A 1 100 ? 21.411 -15.540 -0.604 1.00 90.00 100 SER A N 1
ATOM 761 C CA . SER A 1 100 ? 21.095 -16.471 -1.693 1.00 90.00 100 SER A CA 1
ATOM 762 C C . SER A 1 100 ? 20.319 -15.794 -2.826 1.00 90.00 100 SER A C 1
ATOM 764 O O . SER A 1 100 ? 20.587 -16.040 -4.002 1.00 90.00 100 SER A O 1
ATOM 766 N N . HIS A 1 101 ? 19.400 -14.892 -2.476 1.00 90.69 101 HIS A N 1
ATOM 767 C CA . HIS A 1 101 ? 18.602 -14.156 -3.444 1.00 90.69 101 HIS A CA 1
ATOM 768 C C . HIS A 1 101 ? 19.438 -13.107 -4.185 1.00 90.69 101 HIS A C 1
ATOM 770 O O . HIS A 1 101 ? 19.285 -12.941 -5.392 1.00 90.69 101 HIS A O 1
ATOM 776 N N . GLU A 1 102 ? 20.369 -12.449 -3.493 1.00 87.75 102 GLU A N 1
ATOM 777 C CA . GLU A 1 102 ? 21.319 -11.513 -4.095 1.00 87.75 102 GLU A CA 1
ATOM 778 C C . GLU A 1 102 ? 22.213 -12.208 -5.134 1.00 87.75 102 GLU A C 1
ATOM 780 O O . GLU A 1 102 ? 22.343 -11.720 -6.258 1.00 87.75 102 GLU A O 1
ATOM 785 N N . GLU A 1 103 ? 22.752 -13.390 -4.821 1.00 87.62 103 GLU A N 1
ATOM 786 C CA . GLU A 1 103 ? 23.527 -14.183 -5.786 1.00 87.62 103 GLU A CA 1
ATOM 787 C C . GLU A 1 103 ? 22.695 -14.628 -6.999 1.00 87.62 103 GLU A C 1
ATOM 789 O O . GLU A 1 103 ? 23.202 -14.673 -8.126 1.00 87.62 103 GLU A O 1
ATOM 794 N N . GLU A 1 104 ? 21.420 -14.968 -6.796 1.00 87.94 104 GLU A N 1
ATOM 795 C CA . GLU A 1 104 ? 20.520 -15.360 -7.882 1.00 87.94 104 GLU A CA 1
ATOM 796 C C . GLU A 1 104 ? 20.176 -14.170 -8.790 1.00 87.94 104 GLU A C 1
ATOM 798 O O . GLU A 1 104 ? 20.198 -14.303 -10.017 1.00 87.94 104 GLU A O 1
ATOM 803 N N . ILE A 1 105 ? 19.916 -12.996 -8.204 1.00 89.69 105 ILE A N 1
ATOM 804 C CA . ILE A 1 105 ? 19.682 -11.749 -8.942 1.00 89.69 105 ILE A CA 1
ATOM 805 C C . ILE A 1 105 ? 20.928 -11.364 -9.739 1.00 89.69 105 ILE A C 1
ATOM 807 O O . ILE A 1 105 ? 20.806 -11.030 -10.917 1.00 89.69 105 ILE A O 1
ATOM 811 N N . LEU A 1 106 ? 22.121 -11.456 -9.147 1.00 88.88 106 LEU A N 1
ATOM 812 C CA . LEU A 1 106 ? 23.376 -11.154 -9.840 1.00 88.88 106 LEU A CA 1
ATOM 813 C C . LEU A 1 106 ? 23.586 -12.073 -11.049 1.00 88.88 106 LEU A C 1
ATOM 815 O O . LEU A 1 106 ? 23.864 -11.580 -12.141 1.00 88.88 106 LEU A O 1
ATOM 819 N N . LYS A 1 107 ? 23.363 -13.386 -10.904 1.00 87.62 107 LYS A N 1
ATOM 820 C CA . LYS A 1 107 ? 23.451 -14.339 -12.028 1.00 87.62 107 LYS A CA 1
ATOM 821 C C . LYS A 1 107 ? 22.415 -14.056 -13.119 1.00 87.62 107 LYS A C 1
ATOM 823 O O . LYS A 1 107 ? 22.741 -14.116 -14.307 1.00 87.62 107 LYS A O 1
ATOM 828 N N . LYS A 1 108 ? 21.172 -13.734 -12.747 1.00 87.25 108 LYS A N 1
ATOM 829 C CA . LYS A 1 108 ? 20.127 -13.349 -13.712 1.00 87.25 108 LYS A CA 1
ATOM 830 C C . LYS A 1 108 ? 20.495 -12.064 -14.450 1.00 87.25 108 LYS A C 1
ATOM 832 O O . LYS A 1 108 ? 20.404 -12.015 -15.666 1.00 87.25 108 LYS A O 1
ATOM 837 N N . HIS A 1 109 ? 21.004 -11.065 -13.741 1.00 80.75 109 HIS A N 1
ATOM 838 C CA . HIS A 1 109 ? 21.413 -9.804 -14.346 1.00 80.75 109 HIS A CA 1
ATOM 839 C C . HIS A 1 109 ? 22.642 -9.964 -15.259 1.00 80.75 109 HIS A C 1
ATOM 841 O O . HIS A 1 109 ? 22.727 -9.320 -16.302 1.00 80.75 109 HIS A O 1
ATOM 847 N N . GLU A 1 110 ? 23.598 -10.833 -14.915 1.00 81.50 110 GLU A N 1
ATOM 848 C CA . GLU A 1 110 ? 24.734 -11.154 -15.792 1.00 81.50 110 GLU A CA 1
ATOM 849 C C . GLU A 1 110 ? 24.301 -11.880 -17.071 1.00 81.50 110 GLU A C 1
ATOM 851 O O . GLU A 1 110 ? 24.777 -11.541 -18.156 1.00 81.50 110 GLU A O 1
ATOM 856 N N . THR A 1 111 ? 23.384 -12.844 -16.958 1.00 82.00 111 THR A N 1
ATOM 857 C CA . THR A 1 111 ? 22.843 -13.575 -18.118 1.00 82.00 111 THR A CA 1
ATOM 858 C C . THR A 1 111 ? 21.997 -12.673 -19.013 1.00 82.00 111 THR A C 1
ATOM 860 O O . THR A 1 111 ? 22.247 -12.619 -20.214 1.00 82.00 111 THR A O 1
ATOM 863 N N . GLU A 1 112 ? 21.098 -11.875 -18.441 1.00 85.25 112 GLU A N 1
ATOM 864 C CA . GLU A 1 112 ? 20.292 -10.895 -19.176 1.00 85.25 112 GLU A CA 1
ATOM 865 C C . GLU A 1 112 ? 21.173 -9.841 -19.861 1.00 85.25 112 GLU A C 1
ATOM 867 O O . GLU A 1 112 ? 20.965 -9.511 -21.027 1.00 85.25 112 GLU A O 1
ATOM 872 N N . LYS A 1 113 ? 22.228 -9.359 -19.191 1.00 87.50 113 LYS A N 1
ATOM 873 C CA . LYS A 1 113 ? 23.197 -8.438 -19.799 1.00 87.50 113 LYS A CA 1
ATOM 874 C C . LYS A 1 113 ? 23.943 -9.078 -20.972 1.00 87.50 113 LYS A C 1
ATOM 876 O O . LYS A 1 113 ? 24.185 -8.395 -21.968 1.00 87.50 113 LYS A O 1
ATOM 881 N N . ALA A 1 114 ? 24.317 -10.354 -20.868 1.00 83.44 114 ALA A N 1
ATOM 882 C CA . ALA A 1 114 ? 24.966 -11.081 -21.956 1.00 83.44 114 ALA A CA 1
ATOM 883 C C . ALA A 1 114 ? 24.016 -11.268 -23.152 1.00 83.44 114 ALA A C 1
ATOM 885 O O . ALA A 1 114 ? 24.403 -10.976 -24.285 1.00 83.44 114 ALA A O 1
ATOM 886 N N . GLU A 1 115 ? 22.764 -11.661 -22.908 1.00 82.56 115 GLU A N 1
ATOM 887 C CA . GLU A 1 115 ? 21.732 -11.789 -23.945 1.00 82.56 115 GLU A CA 1
ATOM 888 C C . GLU A 1 115 ? 21.443 -10.447 -24.624 1.00 82.56 115 GLU A C 1
ATOM 890 O O . GLU A 1 115 ? 21.501 -10.351 -25.851 1.00 82.56 115 GLU A O 1
ATOM 895 N N . LEU A 1 116 ? 21.238 -9.381 -23.845 1.00 83.50 116 LEU A N 1
ATOM 896 C CA . LEU A 1 116 ? 21.053 -8.030 -24.369 1.00 83.50 116 LEU A CA 1
ATOM 897 C C . LEU A 1 116 ? 22.257 -7.595 -25.212 1.00 83.50 116 LEU A C 1
ATOM 899 O O . LEU A 1 116 ? 22.068 -7.088 -26.314 1.00 83.50 116 LEU A O 1
ATOM 903 N N . SER A 1 117 ? 23.488 -7.847 -24.757 1.00 83.00 117 SER A N 1
ATOM 904 C CA . SER A 1 117 ? 24.685 -7.500 -25.535 1.00 83.00 117 SER A CA 1
ATOM 905 C C . SER A 1 117 ? 24.757 -8.236 -26.879 1.00 83.00 117 SER A C 1
ATOM 907 O O . SER A 1 117 ? 25.041 -7.605 -27.895 1.00 83.00 117 SER A O 1
ATOM 909 N N . ALA A 1 118 ? 24.397 -9.523 -26.915 1.00 84.19 118 ALA A N 1
ATOM 910 C CA . ALA A 1 118 ? 24.347 -10.301 -28.150 1.00 84.19 118 ALA A CA 1
ATOM 911 C C . ALA A 1 118 ? 23.234 -9.813 -29.094 1.00 84.19 118 ALA A C 1
ATOM 913 O O . ALA A 1 118 ? 23.439 -9.732 -30.306 1.00 84.19 118 ALA A O 1
ATOM 914 N N . THR A 1 119 ? 22.065 -9.439 -28.556 1.00 80.88 119 THR A N 1
ATOM 915 C CA . THR A 1 119 ? 20.985 -8.864 -29.376 1.00 80.88 119 THR A CA 1
ATOM 916 C C . THR A 1 119 ? 21.378 -7.512 -29.967 1.00 80.88 119 THR A C 1
ATOM 918 O O . THR A 1 119 ? 21.129 -7.283 -31.148 1.00 80.88 119 THR A O 1
ATOM 921 N N . VAL A 1 120 ? 22.053 -6.647 -29.203 1.00 85.44 120 VAL A N 1
ATOM 922 C CA . VAL A 1 120 ? 22.544 -5.351 -29.696 1.00 85.44 120 VAL A CA 1
ATOM 923 C C . VAL A 1 120 ? 23.555 -5.551 -30.823 1.00 85.44 120 VAL A C 1
ATOM 925 O O . VAL A 1 120 ? 23.403 -4.931 -31.871 1.00 85.44 120 VAL A O 1
ATOM 928 N N . GLU A 1 121 ? 24.516 -6.465 -30.668 1.00 81.81 121 GLU A N 1
ATOM 929 C CA . GLU A 1 121 ? 25.499 -6.773 -31.717 1.00 81.81 121 GLU A CA 1
ATOM 930 C C . GLU A 1 121 ? 24.824 -7.331 -32.989 1.00 81.81 121 GLU A C 1
ATOM 932 O O . GLU A 1 121 ? 25.144 -6.926 -34.111 1.00 81.81 121 GLU A O 1
ATOM 937 N N . SER A 1 122 ? 23.814 -8.197 -32.837 1.00 79.19 122 SER A N 1
ATOM 938 C CA . SER A 1 122 ? 23.029 -8.699 -33.977 1.00 79.19 122 SER A CA 1
ATOM 939 C C . SER A 1 122 ? 22.227 -7.599 -34.691 1.00 79.19 122 SER A C 1
ATOM 941 O O . SER A 1 122 ? 22.203 -7.548 -35.915 1.00 79.19 122 SER A O 1
ATOM 943 N N . LEU A 1 123 ? 21.630 -6.659 -33.955 1.00 81.50 123 LEU A N 1
ATOM 944 C CA . LEU A 1 123 ? 20.880 -5.547 -34.542 1.00 81.50 123 LEU A CA 1
ATOM 945 C C . LEU A 1 123 ? 21.803 -4.523 -35.211 1.00 81.50 123 LEU A C 1
ATOM 947 O O . LEU A 1 123 ? 21.450 -3.971 -36.251 1.00 81.50 123 LEU A O 1
ATOM 951 N N . GLU A 1 124 ? 22.983 -4.269 -34.644 1.00 78.94 124 GLU A N 1
ATOM 952 C CA . GLU A 1 124 ? 23.989 -3.395 -35.255 1.00 78.94 124 GLU A CA 1
ATOM 953 C C . GLU A 1 124 ? 24.488 -3.962 -36.588 1.00 78.94 124 GLU A C 1
ATOM 955 O O . GLU A 1 124 ? 24.597 -3.218 -37.566 1.00 78.94 124 GLU A O 1
ATOM 960 N N . THR A 1 125 ? 24.737 -5.272 -36.654 1.00 77.38 125 THR A N 1
ATOM 961 C CA . THR A 1 125 ? 25.123 -5.943 -37.905 1.00 77.38 125 THR A CA 1
ATOM 962 C C . THR A 1 125 ? 23.996 -5.937 -38.939 1.00 77.38 125 THR A C 1
ATOM 964 O O . THR A 1 125 ? 24.236 -5.551 -40.084 1.00 77.38 125 THR A O 1
ATOM 967 N N . GLU A 1 126 ? 22.752 -6.233 -38.547 1.00 78.06 126 GLU A N 1
ATOM 968 C CA . GLU A 1 126 ? 21.599 -6.140 -39.456 1.00 78.06 126 GLU A CA 1
ATOM 969 C C . GLU A 1 126 ? 21.381 -4.711 -39.985 1.00 78.06 126 GLU A C 1
ATOM 971 O O . GLU A 1 126 ? 21.145 -4.515 -41.180 1.00 78.06 126 GLU A O 1
ATOM 976 N N . LEU A 1 127 ? 21.504 -3.690 -39.131 1.00 76.88 127 LEU A N 1
ATOM 977 C CA . LEU A 1 127 ? 21.378 -2.288 -39.542 1.00 76.88 127 LEU A CA 1
ATOM 978 C C . LEU A 1 127 ? 22.503 -1.856 -40.490 1.00 76.88 127 LEU A C 1
ATOM 980 O O . LEU A 1 127 ? 22.241 -1.080 -41.412 1.00 76.88 127 LEU A O 1
ATOM 984 N N . ALA A 1 128 ? 23.725 -2.360 -40.294 1.00 77.06 128 ALA A N 1
ATOM 985 C CA . ALA A 1 128 ? 24.861 -2.090 -41.174 1.00 77.06 128 ALA A CA 1
ATOM 986 C C . ALA A 1 128 ? 24.704 -2.733 -42.565 1.00 77.06 128 ALA A C 1
ATOM 988 O O . ALA A 1 128 ? 25.124 -2.136 -43.560 1.00 77.06 128 ALA A O 1
ATOM 989 N N . ASP A 1 129 ? 24.071 -3.906 -42.643 1.00 75.69 129 ASP A N 1
ATOM 990 C CA . ASP A 1 129 ? 23.828 -4.625 -43.899 1.00 75.69 129 ASP A CA 1
ATOM 991 C C . ASP A 1 129 ? 22.613 -4.087 -44.680 1.00 75.69 129 ASP A C 1
ATOM 993 O O . ASP A 1 129 ? 22.522 -4.263 -45.903 1.00 75.69 129 ASP A O 1
ATOM 997 N N . THR A 1 130 ? 21.681 -3.386 -44.02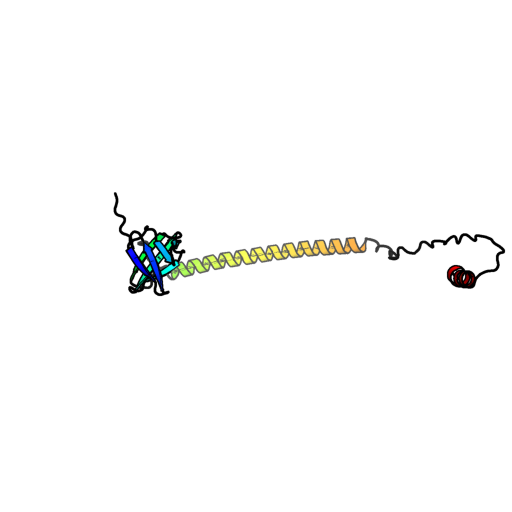2 1.00 68.75 130 THR A N 1
ATOM 998 C CA . THR A 1 130 ? 20.575 -2.722 -44.726 1.00 68.75 130 THR A CA 1
ATOM 999 C C . THR A 1 130 ? 21.039 -1.433 -45.419 1.00 68.75 130 THR A C 1
ATOM 1001 O O . THR A 1 130 ? 21.552 -0.520 -44.769 1.00 68.75 130 THR A O 1
ATOM 1004 N N . PRO A 1 131 ? 20.846 -1.282 -46.746 1.00 73.56 131 PRO A N 1
ATOM 1005 C CA . PRO A 1 131 ? 21.206 -0.045 -47.425 1.00 73.56 131 PRO A CA 1
ATOM 1006 C C . PRO A 1 131 ? 20.339 1.105 -46.903 1.00 73.56 131 PRO A C 1
ATOM 1008 O O . PRO A 1 131 ? 19.109 1.017 -46.905 1.00 73.56 131 PRO A O 1
ATOM 1011 N N . ALA A 1 132 ? 20.985 2.201 -46.489 1.00 71.25 132 ALA A N 1
ATOM 1012 C CA . ALA A 1 132 ? 20.308 3.411 -46.036 1.00 71.25 132 ALA A CA 1
ATOM 1013 C C . ALA A 1 132 ? 19.218 3.826 -47.038 1.00 71.25 132 ALA A C 1
ATOM 1015 O O . ALA A 1 132 ? 19.473 3.950 -48.240 1.00 71.25 132 ALA A O 1
ATOM 1016 N N . ALA A 1 133 ? 17.994 4.025 -46.542 1.00 70.69 133 ALA A N 1
ATOM 1017 C CA . ALA A 1 133 ? 16.854 4.375 -47.378 1.00 70.69 133 ALA A CA 1
ATOM 1018 C C . ALA A 1 133 ? 17.176 5.605 -48.243 1.00 70.69 133 ALA A C 1
ATOM 1020 O O . ALA A 1 133 ? 17.637 6.637 -47.748 1.00 70.69 133 ALA A O 1
ATOM 1021 N N . ASN A 1 134 ? 16.924 5.495 -49.551 1.00 68.94 134 ASN A N 1
ATOM 1022 C CA . ASN A 1 134 ? 17.121 6.601 -50.483 1.00 68.94 134 ASN A CA 1
ATOM 1023 C C . ASN A 1 134 ? 16.346 7.841 -50.014 1.00 68.94 134 ASN A C 1
ATOM 1025 O O . ASN A 1 134 ? 15.203 7.738 -49.565 1.00 68.94 134 ASN A O 1
ATOM 1029 N N . LYS A 1 135 ? 16.957 9.024 -50.156 1.00 74.75 135 LYS A N 1
ATOM 1030 C CA . LYS A 1 135 ? 16.371 10.304 -49.738 1.00 74.75 135 LYS A CA 1
ATOM 1031 C C . LYS A 1 135 ? 14.996 10.499 -50.386 1.00 74.75 135 LYS A C 1
ATOM 1033 O O . LYS A 1 135 ? 14.901 10.794 -51.576 1.00 74.75 135 LYS A O 1
ATOM 1038 N N . ILE A 1 136 ? 13.929 10.377 -49.601 1.00 66.31 136 ILE A N 1
ATOM 1039 C CA . ILE A 1 136 ? 12.589 10.762 -50.043 1.00 66.31 136 ILE A CA 1
ATOM 1040 C C . ILE A 1 136 ? 12.526 12.290 -50.132 1.00 66.31 136 ILE A C 1
ATOM 1042 O O . ILE A 1 136 ? 12.774 13.004 -49.159 1.00 66.31 136 ILE A O 1
ATOM 1046 N N . ASN A 1 137 ? 12.247 12.816 -51.326 1.00 63.16 137 ASN A N 1
ATOM 1047 C CA . ASN A 1 137 ? 12.003 14.242 -51.503 1.00 63.16 137 ASN A CA 1
ATOM 1048 C C . ASN A 1 137 ? 10.606 14.551 -50.950 1.00 63.16 137 ASN A C 1
ATOM 1050 O O . ASN A 1 137 ? 9.599 14.274 -51.599 1.00 63.16 137 ASN A O 1
ATOM 1054 N N . SER A 1 138 ? 10.551 15.063 -49.722 1.00 58.59 138 SER A N 1
ATOM 1055 C CA . SER A 1 138 ? 9.313 15.409 -49.021 1.00 58.59 138 SER A CA 1
ATOM 1056 C C . SER A 1 138 ? 8.737 16.727 -49.548 1.00 58.59 138 SER A C 1
ATOM 1058 O O . SER A 1 138 ? 8.660 17.731 -48.844 1.00 58.59 138 SER A O 1
ATOM 1060 N N . SER A 1 139 ? 8.378 16.748 -50.830 1.00 54.34 139 SER A N 1
ATOM 1061 C CA . SER A 1 139 ? 7.532 17.798 -51.382 1.00 54.34 139 SER A CA 1
ATOM 1062 C C . SER A 1 139 ? 6.574 17.205 -52.416 1.00 54.34 139 SER A C 1
ATOM 1064 O O . SER A 1 139 ? 7.010 16.786 -53.492 1.00 54.34 139 SER A O 1
ATOM 1066 N N . PRO A 1 140 ? 5.260 17.163 -52.129 1.00 59.72 140 PRO A N 1
ATOM 1067 C CA . PRO A 1 140 ? 4.256 16.669 -53.070 1.00 59.72 140 PRO A CA 1
ATOM 1068 C C . PRO A 1 140 ? 4.038 17.594 -54.288 1.00 59.72 140 PRO A C 1
ATOM 1070 O O . PRO A 1 140 ? 3.210 17.281 -55.142 1.00 59.72 140 PRO A O 1
ATOM 1073 N N . GLU A 1 141 ? 4.765 18.711 -54.414 1.00 57.06 141 GLU A N 1
ATOM 1074 C CA . GLU A 1 141 ? 4.577 19.701 -55.488 1.00 57.06 141 GLU A CA 1
ATO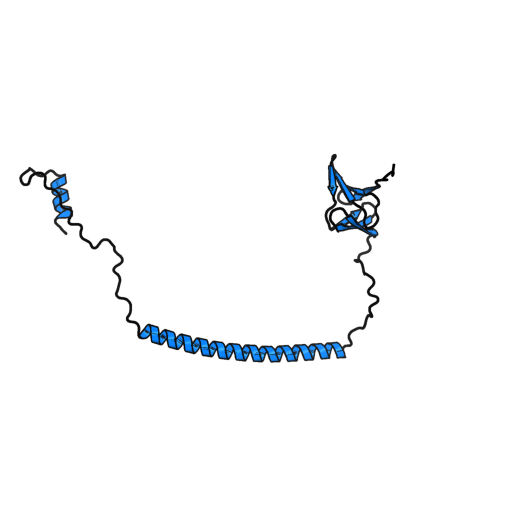M 1075 C C . GLU A 1 141 ? 5.488 19.532 -56.717 1.00 57.06 141 GLU A C 1
ATOM 1077 O O . GLU A 1 141 ? 5.439 20.353 -57.629 1.00 57.06 141 GLU A O 1
ATOM 1082 N N . ALA A 1 142 ? 6.275 18.461 -56.834 1.00 56.12 142 ALA A N 1
ATOM 1083 C CA . ALA A 1 142 ? 7.104 18.229 -58.027 1.00 56.12 142 ALA A CA 1
ATOM 1084 C C . ALA A 1 142 ? 6.364 17.488 -59.164 1.00 56.12 142 ALA A C 1
ATOM 1086 O O . ALA A 1 142 ? 6.933 16.649 -59.859 1.00 56.12 142 ALA A O 1
ATOM 1087 N N . LYS A 1 143 ? 5.079 17.789 -59.369 1.00 58.41 143 LYS A N 1
ATOM 1088 C CA . LYS A 1 143 ? 4.433 17.587 -60.671 1.00 58.41 143 LYS A CA 1
ATOM 1089 C C . LYS A 1 143 ? 4.032 18.959 -61.164 1.00 58.41 143 LYS A C 1
ATOM 1091 O O . LYS A 1 143 ? 3.009 19.489 -60.736 1.00 58.41 143 LYS A O 1
ATOM 1096 N N . GLU A 1 144 ? 4.862 19.525 -62.033 1.00 62.12 144 GLU A N 1
ATOM 1097 C CA . GLU A 1 144 ? 4.543 20.728 -62.788 1.00 62.12 144 GLU A CA 1
ATOM 1098 C C . GLU A 1 144 ? 3.164 20.550 -63.428 1.00 62.12 144 GLU A C 1
ATOM 1100 O O . GLU A 1 144 ? 2.979 19.841 -64.419 1.00 62.12 144 GLU A O 1
ATOM 1105 N N . LYS A 1 145 ? 2.145 21.155 -62.814 1.00 58.38 145 LYS A N 1
ATOM 1106 C CA . LYS A 1 145 ? 0.874 21.358 -63.488 1.00 58.38 145 LYS A CA 1
ATOM 1107 C C . LYS A 1 145 ? 1.167 22.416 -64.533 1.00 58.38 145 LYS A C 1
ATOM 1109 O O . LYS A 1 145 ? 1.156 23.602 -64.216 1.00 58.38 145 LYS A O 1
ATOM 1114 N N . ASN A 1 146 ? 1.429 21.977 -65.758 1.00 60.88 146 ASN A N 1
ATOM 1115 C CA . ASN A 1 146 ? 1.313 22.822 -66.935 1.00 60.88 146 ASN A CA 1
ATOM 1116 C C . ASN A 1 146 ? -0.113 23.376 -66.920 1.00 60.88 146 ASN A C 1
ATOM 1118 O O . ASN A 1 146 ? -1.070 22.689 -67.287 1.00 60.88 146 ASN A O 1
ATOM 1122 N N . THR A 1 147 ? -0.285 24.577 -66.372 1.00 60.81 147 THR A N 1
ATOM 1123 C CA . THR A 1 147 ? -1.567 25.262 -66.349 1.00 60.81 147 THR A CA 1
ATOM 1124 C C . THR A 1 147 ? -1.864 25.625 -67.791 1.00 60.81 147 THR A C 1
ATOM 1126 O O . THR A 1 147 ? -1.375 26.621 -68.317 1.00 60.81 147 THR A O 1
ATOM 1129 N N . ASN A 1 148 ? -2.635 24.771 -68.465 1.00 62.88 148 ASN A N 1
ATOM 1130 C CA . ASN A 1 148 ? -3.134 25.046 -69.802 1.00 62.88 148 ASN A CA 1
ATOM 1131 C C . ASN A 1 148 ? -4.039 26.280 -69.720 1.00 62.88 148 ASN A C 1
ATOM 1133 O O . ASN A 1 148 ? -5.233 26.195 -69.432 1.00 62.88 148 ASN A O 1
ATOM 1137 N N . MET A 1 149 ? -3.441 27.453 -69.914 1.00 63.81 149 MET A N 1
ATOM 1138 C CA . MET A 1 149 ? -4.147 28.715 -70.044 1.00 63.81 149 MET A CA 1
ATOM 1139 C C . MET A 1 149 ? -4.905 28.645 -71.368 1.00 63.81 149 MET A C 1
ATOM 1141 O O . MET A 1 149 ? -4.306 28.778 -72.432 1.00 63.81 149 MET A O 1
ATOM 1145 N N . ASN A 1 150 ? -6.215 28.401 -71.321 1.00 64.88 150 ASN A N 1
ATOM 1146 C CA . ASN A 1 150 ? -7.050 28.431 -72.520 1.00 64.88 150 ASN A CA 1
ATOM 1147 C C . ASN A 1 150 ? -7.049 29.853 -73.096 1.00 64.88 150 ASN A C 1
ATOM 1149 O O . ASN A 1 150 ? -7.762 30.742 -72.624 1.00 64.88 150 ASN A O 1
ATOM 1153 N N . ILE A 1 151 ? -6.228 30.078 -74.122 1.00 66.88 151 ILE A N 1
ATOM 1154 C CA . ILE A 1 151 ? -6.179 31.339 -74.856 1.00 66.88 151 ILE A CA 1
ATOM 1155 C C . ILE A 1 151 ? -7.468 31.429 -75.681 1.00 66.88 151 ILE A C 1
ATOM 1157 O O . ILE A 1 151 ? -7.586 30.823 -76.739 1.00 66.88 151 ILE A O 1
ATOM 1161 N N . ILE A 1 152 ? -8.446 32.191 -75.184 1.00 69.50 152 ILE A N 1
ATOM 1162 C CA . ILE A 1 152 ? -9.784 32.338 -75.793 1.00 69.50 152 ILE A CA 1
ATOM 1163 C C . ILE A 1 152 ? -9.712 32.899 -77.230 1.00 69.50 152 ILE A C 1
ATOM 1165 O O . ILE A 1 152 ? -10.610 32.670 -78.034 1.00 69.50 152 ILE A O 1
ATOM 1169 N N . SER A 1 153 ? -8.642 33.618 -77.588 1.00 71.19 153 SER A N 1
ATOM 1170 C CA . SER A 1 153 ? -8.358 34.000 -78.976 1.00 71.19 153 SER A CA 1
ATOM 1171 C C . SER A 1 153 ? -6.871 34.347 -79.152 1.00 71.19 153 SER A C 1
ATOM 1173 O O . SER A 1 153 ? -6.376 35.210 -78.419 1.00 71.19 153 SER A O 1
ATOM 1175 N N . PRO A 1 154 ? -6.138 33.713 -80.089 1.00 69.81 154 PRO A N 1
ATOM 1176 C CA . PRO A 1 154 ? -4.675 33.809 -80.166 1.00 69.81 154 PRO A CA 1
ATOM 1177 C C . PRO A 1 154 ? -4.146 35.196 -80.565 1.00 69.81 154 PRO A C 1
ATOM 1179 O O . PRO A 1 154 ? -3.027 35.536 -80.198 1.00 69.81 154 PRO A O 1
ATOM 1182 N N . ASN A 1 155 ? -4.950 36.017 -81.253 1.00 76.69 155 ASN A N 1
ATOM 1183 C CA . ASN A 1 155 ? -4.534 37.321 -81.797 1.00 76.69 155 ASN A CA 1
ATOM 1184 C C . ASN A 1 155 ? -5.270 38.529 -81.189 1.00 76.69 155 ASN A C 1
ATOM 1186 O O . ASN A 1 155 ? -5.332 39.603 -81.791 1.00 76.69 155 ASN A O 1
ATOM 1190 N N . ARG A 1 156 ? -5.839 38.392 -79.986 1.00 82.50 156 ARG A N 1
ATOM 1191 C CA . ARG A 1 156 ? -6.440 39.541 -79.291 1.00 82.50 156 ARG A CA 1
ATOM 1192 C C . ARG A 1 156 ? -5.365 40.476 -78.724 1.00 82.50 156 ARG A C 1
ATOM 1194 O O . ARG A 1 156 ? -4.283 40.032 -78.341 1.00 82.50 156 ARG A O 1
ATOM 1201 N N . ARG A 1 157 ? -5.684 41.768 -78.582 1.00 81.88 157 ARG A N 1
ATOM 1202 C CA . ARG A 1 157 ? -4.842 42.693 -77.801 1.00 81.88 157 ARG A CA 1
ATOM 1203 C C . ARG A 1 157 ? -4.790 42.208 -76.347 1.00 81.88 157 ARG A C 1
ATOM 1205 O O . ARG A 1 157 ? -5.838 42.005 -75.737 1.00 81.88 157 ARG A O 1
ATOM 1212 N N . LYS A 1 158 ? -3.585 41.992 -75.814 1.00 81.94 158 LYS A N 1
ATOM 1213 C CA . LYS A 1 158 ? -3.378 41.520 -74.436 1.00 81.94 158 LYS A CA 1
ATOM 1214 C C . LYS A 1 158 ? -3.740 42.618 -73.439 1.00 81.94 158 LYS A C 1
ATOM 1216 O O . LYS A 1 158 ? -3.342 43.768 -73.620 1.00 81.94 158 LYS A O 1
ATOM 1221 N N . SER A 1 159 ? -4.480 42.264 -72.393 1.00 85.38 159 SER A N 1
ATOM 1222 C CA . SER A 1 159 ? -4.725 43.160 -71.259 1.00 85.38 159 SER A CA 1
ATOM 1223 C C . SER A 1 159 ? -3.513 43.204 -70.323 1.00 85.38 159 SER A C 1
ATOM 1225 O O . SER A 1 159 ? -2.662 42.315 -70.359 1.00 85.38 159 SER A O 1
ATOM 1227 N N . THR A 1 160 ? -3.464 44.186 -69.419 1.00 86.56 160 THR A N 1
ATOM 1228 C CA . THR A 1 160 ? -2.421 44.273 -68.380 1.00 86.56 160 THR A CA 1
ATOM 1229 C C . THR A 1 160 ? -2.315 42.978 -67.567 1.00 86.56 160 THR A C 1
ATOM 1231 O O . THR A 1 160 ? -1.215 42.519 -67.278 1.00 86.56 160 THR A O 1
ATOM 1234 N N . LYS A 1 161 ? -3.453 42.336 -67.268 1.00 85.25 161 LYS A N 1
ATOM 1235 C CA . LYS A 1 161 ? -3.507 41.048 -66.562 1.00 85.25 161 LYS A CA 1
ATOM 1236 C C . LYS A 1 161 ? -2.874 39.915 -67.377 1.00 85.25 161 LYS A C 1
ATOM 1238 O O . LYS A 1 161 ? -2.125 39.121 -66.818 1.00 85.25 161 LYS A O 1
ATOM 1243 N N . ASP A 1 162 ? -3.131 39.863 -68.686 1.00 83.00 162 ASP A N 1
ATOM 1244 C CA . ASP A 1 162 ? -2.536 38.849 -69.571 1.00 83.00 162 ASP A CA 1
ATOM 1245 C C . ASP A 1 162 ? -1.009 39.003 -69.657 1.00 83.00 162 ASP A C 1
ATOM 1247 O O . ASP A 1 162 ? -0.293 38.007 -69.664 1.00 83.00 162 ASP A O 1
ATOM 1251 N N . VAL A 1 163 ? -0.502 40.243 -69.688 1.00 84.56 163 VAL A N 1
ATOM 1252 C CA . VAL A 1 163 ? 0.946 40.526 -69.707 1.00 84.56 163 VAL A CA 1
ATOM 1253 C C . VAL A 1 163 ? 1.619 40.046 -68.420 1.00 84.56 163 VAL A C 1
ATOM 1255 O O . VAL A 1 163 ? 2.660 39.395 -68.478 1.00 84.56 163 VAL A O 1
ATOM 1258 N N . VAL A 1 164 ? 1.008 40.327 -67.266 1.00 85.56 164 VAL A N 1
ATOM 1259 C CA . VAL A 1 164 ? 1.524 39.891 -65.959 1.00 85.56 164 VAL A CA 1
ATOM 1260 C C . VAL A 1 164 ? 1.529 38.364 -65.855 1.00 85.56 164 VAL A C 1
ATOM 1262 O O . VAL A 1 164 ? 2.513 37.781 -65.410 1.00 85.56 164 VAL A O 1
ATOM 1265 N N . TYR A 1 165 ? 0.466 37.698 -66.306 1.00 84.56 165 TYR A N 1
ATOM 1266 C CA . TYR A 1 165 ? 0.411 36.236 -66.302 1.00 84.56 165 TYR A CA 1
ATOM 1267 C C . TYR A 1 165 ? 1.419 35.600 -67.258 1.00 84.56 165 TYR A C 1
ATOM 1269 O O . TYR A 1 165 ? 2.068 34.631 -66.874 1.00 84.56 165 TYR A O 1
ATOM 1277 N N . ASP A 1 166 ? 1.625 36.164 -68.448 1.00 82.44 166 ASP A N 1
ATOM 1278 C CA . ASP A 1 166 ? 2.691 35.708 -69.343 1.00 82.44 166 ASP A CA 1
ATOM 1279 C C . ASP A 1 166 ? 4.072 35.803 -68.667 1.00 82.44 166 ASP A C 1
ATOM 1281 O O . ASP A 1 166 ? 4.852 34.863 -68.776 1.00 82.44 166 ASP A O 1
ATOM 1285 N N . MET A 1 167 ? 4.374 36.881 -67.931 1.00 81.19 167 MET A N 1
ATOM 1286 C CA . MET A 1 167 ? 5.658 37.011 -67.220 1.00 81.19 167 MET A CA 1
ATOM 1287 C C . MET A 1 167 ? 5.836 35.984 -66.101 1.00 81.19 167 MET A C 1
ATOM 1289 O O . MET A 1 167 ? 6.927 35.446 -65.930 1.00 81.19 167 MET A O 1
ATOM 1293 N N . ILE A 1 168 ? 4.781 35.732 -65.326 1.00 81.81 168 ILE A N 1
ATOM 1294 C CA . ILE A 1 168 ? 4.859 34.853 -64.153 1.00 81.81 168 ILE A CA 1
ATOM 1295 C C . ILE A 1 168 ? 4.895 33.378 -64.570 1.00 81.81 168 ILE A C 1
ATOM 1297 O O . ILE A 1 168 ? 5.580 32.582 -63.932 1.00 81.81 168 ILE A O 1
ATOM 1301 N N . PHE A 1 169 ? 4.174 33.008 -65.631 1.00 78.88 169 PHE A N 1
ATOM 1302 C CA . PHE A 1 169 ? 3.971 31.604 -65.994 1.00 78.88 169 PHE A CA 1
ATOM 1303 C C . PHE A 1 169 ? 4.793 31.119 -67.198 1.00 78.88 169 PHE A C 1
ATOM 1305 O O . PHE A 1 169 ? 4.900 29.910 -67.362 1.00 78.88 169 PHE A O 1
ATOM 1312 N N . LYS A 1 170 ? 5.399 31.996 -68.020 1.00 70.94 170 LYS A N 1
ATOM 1313 C CA . LYS A 1 170 ? 6.324 31.570 -69.102 1.00 70.94 170 LYS A CA 1
ATOM 1314 C C . LYS A 1 170 ? 7.794 31.474 -68.687 1.00 70.94 170 LYS A C 1
ATOM 1316 O O . LYS A 1 170 ? 8.587 30.960 -69.463 1.00 70.94 170 LYS A O 1
ATOM 1321 N N . ASN A 1 171 ? 8.160 31.972 -67.507 1.00 60.00 171 ASN A N 1
ATOM 1322 C CA . ASN A 1 171 ? 9.539 31.965 -67.002 1.00 60.00 171 ASN A CA 1
ATOM 1323 C C . ASN A 1 171 ? 9.816 30.810 -66.019 1.00 60.00 171 ASN A C 1
ATOM 1325 O O . ASN A 1 171 ? 10.630 30.963 -65.108 1.00 60.00 171 ASN A O 1
ATOM 1329 N N . LYS A 1 172 ? 9.125 29.679 -66.177 1.00 54.00 172 LYS A N 1
ATOM 1330 C CA . LYS A 1 172 ? 9.467 28.417 -65.515 1.00 54.00 172 LYS A CA 1
ATOM 1331 C C . LYS A 1 172 ? 9.951 27.424 -66.554 1.00 54.00 172 LYS A C 1
ATOM 1333 O O . LYS A 1 172 ? 9.308 27.376 -67.626 1.00 54.00 172 LYS A O 1
#